Protein AF-A0AAN8XJ05-F1 (afdb_monomer_lite)

Structure (mmCIF, N/CA/C/O backbone):
data_AF-A0AAN8XJ05-F1
#
_entry.id   AF-A0AAN8XJ05-F1
#
loop_
_atom_site.group_PDB
_atom_site.id
_atom_site.type_symbol
_atom_site.label_atom_id
_atom_site.label_alt_id
_atom_site.label_comp_id
_atom_site.label_asym_id
_atom_site.label_entity_id
_atom_site.label_seq_id
_atom_site.pdbx_PDB_ins_code
_atom_site.Cartn_x
_atom_site.Cartn_y
_atom_site.Cartn_z
_atom_site.occupancy
_atom_site.B_iso_or_equiv
_atom_site.auth_seq_id
_atom_site.auth_comp_id
_atom_site.auth_asym_id
_atom_site.auth_atom_id
_atom_site.pdbx_PDB_model_num
ATOM 1 N N . MET A 1 1 ? -1.096 -37.676 32.747 1.00 40.88 1 MET A N 1
ATOM 2 C CA . MET A 1 1 ? -1.191 -37.662 31.273 1.00 40.88 1 MET A CA 1
ATOM 3 C C . MET A 1 1 ? -2.605 -37.249 30.899 1.00 40.88 1 MET A C 1
ATOM 5 O O . MET A 1 1 ? -3.509 -38.067 30.965 1.00 40.88 1 MET A O 1
ATOM 9 N N . ARG A 1 2 ? -2.817 -35.948 30.679 1.00 43.22 2 ARG A N 1
ATOM 10 C CA . ARG A 1 2 ? -4.126 -35.329 30.438 1.00 43.22 2 ARG A CA 1
ATOM 11 C C . ARG A 1 2 ? -4.155 -34.732 29.030 1.00 43.22 2 ARG A C 1
ATOM 13 O O . ARG A 1 2 ? -3.168 -34.135 28.620 1.00 43.22 2 ARG A O 1
ATOM 20 N N . HIS A 1 3 ? -5.320 -34.867 28.401 1.00 42.22 3 HIS A N 1
ATOM 21 C CA . HIS A 1 3 ? -5.827 -34.125 27.245 1.00 42.22 3 HIS A CA 1
ATOM 22 C C . HIS A 1 3 ? -5.049 -34.263 25.932 1.00 42.22 3 HIS A C 1
ATOM 24 O O . HIS A 1 3 ? -4.300 -33.381 25.525 1.00 42.22 3 HIS A O 1
ATOM 30 N N . LEU A 1 4 ? -5.350 -35.348 25.211 1.00 43.50 4 LEU A N 1
ATOM 31 C CA . LEU A 1 4 ? -5.392 -35.286 23.753 1.00 43.50 4 LEU A CA 1
ATOM 32 C C . LEU A 1 4 ? -6.501 -34.299 23.376 1.00 43.50 4 LEU A C 1
ATOM 34 O O . LEU A 1 4 ? -7.665 -34.487 23.725 1.00 43.50 4 LEU A O 1
ATOM 38 N N . THR A 1 5 ? -6.088 -33.213 22.741 1.00 49.06 5 THR A N 1
ATOM 39 C CA . THR A 1 5 ? -6.917 -32.155 22.175 1.00 49.06 5 THR A CA 1
ATOM 40 C C . THR A 1 5 ? -7.925 -32.741 21.194 1.00 49.06 5 THR A C 1
ATOM 42 O O . THR A 1 5 ? -7.557 -33.193 20.109 1.00 49.06 5 THR A O 1
ATOM 45 N N . GLU A 1 6 ? -9.200 -32.725 21.573 1.00 50.75 6 GLU A N 1
ATOM 46 C CA . GLU A 1 6 ? -10.302 -32.907 20.638 1.00 50.75 6 GLU A CA 1
ATOM 47 C C . GLU A 1 6 ? -10.271 -31.753 19.633 1.00 50.75 6 GLU A C 1
ATOM 49 O O . GLU A 1 6 ? -10.493 -30.593 19.980 1.00 50.75 6 GLU A O 1
ATOM 54 N N . PHE A 1 7 ? -9.947 -32.064 18.379 1.00 54.38 7 PHE A N 1
ATOM 55 C CA . PHE A 1 7 ? -10.074 -31.107 17.289 1.00 54.38 7 PHE A CA 1
ATOM 56 C C . PHE A 1 7 ? -11.566 -30.819 17.061 1.00 54.38 7 PHE A C 1
ATOM 58 O O . PHE A 1 7 ? -12.322 -31.758 16.781 1.00 54.38 7 PHE A O 1
ATOM 65 N N . PRO A 1 8 ? -12.018 -29.556 17.158 1.00 60.56 8 PRO A N 1
ATOM 66 C CA . PRO A 1 8 ? -13.412 -29.215 16.907 1.00 60.56 8 PRO A CA 1
ATOM 67 C C . PRO A 1 8 ? -13.744 -29.513 15.442 1.00 60.56 8 PRO A C 1
ATOM 69 O O . PRO A 1 8 ? -13.127 -28.958 14.545 1.00 60.56 8 PRO A O 1
ATOM 72 N N . LYS A 1 9 ? -14.718 -30.394 15.184 1.00 59.88 9 LYS A N 1
ATOM 73 C CA . LYS A 1 9 ? -15.114 -30.864 13.835 1.00 59.88 9 LYS A CA 1
ATOM 74 C C . LYS A 1 9 ? -15.919 -29.839 13.020 1.00 59.88 9 LYS A C 1
ATOM 76 O O . LYS A 1 9 ? -16.532 -30.196 12.014 1.00 59.88 9 LYS A O 1
ATOM 81 N N . ASP A 1 10 ? -15.960 -28.588 13.460 1.00 74.31 10 ASP A N 1
ATOM 82 C CA . ASP A 1 10 ? -16.888 -27.602 12.928 1.00 74.31 10 ASP A CA 1
ATOM 83 C C . ASP A 1 10 ? -16.289 -26.878 11.713 1.00 74.31 10 ASP A C 1
ATOM 85 O O . ASP A 1 10 ? -15.301 -26.145 11.816 1.00 74.31 10 ASP A O 1
ATOM 89 N N . LYS A 1 11 ? -16.867 -27.100 10.526 1.00 69.88 11 LYS A N 1
ATOM 90 C CA . LYS A 1 11 ? -16.367 -26.530 9.259 1.00 69.88 11 LYS A CA 1
ATOM 91 C C . LYS A 1 11 ? -16.347 -24.998 9.286 1.00 69.88 11 LYS A C 1
ATOM 93 O O . LYS A 1 11 ? -15.469 -24.392 8.668 1.00 69.88 11 LYS A O 1
ATOM 98 N N . ALA A 1 12 ? -17.281 -24.379 10.009 1.00 75.12 12 ALA A N 1
ATOM 99 C CA . ALA A 1 12 ? -17.330 -22.930 10.178 1.00 75.12 12 ALA A CA 1
ATOM 100 C C . ALA A 1 12 ? -16.115 -22.417 10.966 1.00 75.12 12 ALA A C 1
ATOM 102 O O . ALA A 1 12 ? -15.460 -21.470 10.536 1.00 75.12 12 ALA A O 1
ATOM 103 N N . PHE A 1 13 ? -15.746 -23.106 12.049 1.00 77.81 13 PHE A N 1
ATOM 104 C CA . PHE A 1 13 ? -14.585 -22.758 12.868 1.00 77.81 13 PHE A CA 1
ATOM 105 C C . PHE A 1 13 ? -13.277 -22.825 12.071 1.00 77.81 13 PHE A C 1
ATOM 107 O O . PHE A 1 13 ? -12.489 -21.878 12.088 1.00 77.81 13 PHE A O 1
ATOM 114 N N . PHE A 1 14 ? -13.068 -23.905 11.311 1.00 77.69 14 PHE A N 1
ATOM 115 C CA . PHE A 1 14 ? -11.888 -24.032 10.451 1.00 77.69 14 PHE A CA 1
ATOM 116 C C . PHE A 1 14 ? -11.829 -22.953 9.369 1.00 77.69 14 PHE A C 1
ATOM 118 O O . PHE A 1 14 ? -10.749 -22.440 9.083 1.00 77.69 14 PHE A O 1
ATOM 125 N N . SER A 1 15 ? -12.976 -22.576 8.801 1.00 82.31 15 SER A N 1
ATOM 126 C CA . SER A 1 15 ? -13.046 -21.525 7.782 1.00 82.31 15 SER A CA 1
ATOM 127 C C . SER A 1 15 ? -12.642 -20.165 8.357 1.00 82.31 15 SER A C 1
ATOM 129 O O . SER A 1 15 ? -11.836 -19.456 7.759 1.00 82.31 15 SER A O 1
ATOM 131 N N . THR A 1 16 ? -13.128 -19.818 9.552 1.00 86.31 16 THR A N 1
ATOM 132 C CA . THR A 1 16 ? -12.754 -18.570 10.233 1.00 86.31 16 THR A CA 1
ATOM 133 C C . THR A 1 16 ? -11.280 -18.552 10.634 1.00 86.31 16 THR A C 1
ATOM 135 O O . THR A 1 16 ? -10.607 -17.539 10.439 1.00 86.31 16 THR A O 1
ATOM 138 N N . LEU A 1 17 ? -10.755 -19.665 11.157 1.00 90.19 17 LEU A N 1
ATOM 139 C CA . LEU A 1 17 ? -9.345 -19.768 11.529 1.00 90.19 17 LEU A CA 1
ATOM 140 C C . LEU A 1 17 ? -8.430 -19.621 10.309 1.00 90.19 17 LEU A C 1
ATOM 142 O O . LEU A 1 17 ? -7.439 -18.897 10.369 1.00 90.19 17 LEU A O 1
ATOM 146 N N . LEU A 1 18 ? -8.779 -20.272 9.198 1.00 90.12 18 LEU A N 1
ATOM 147 C CA . LEU A 1 18 ? -8.020 -20.183 7.956 1.00 90.12 18 LEU A CA 1
ATOM 148 C C . LEU A 1 18 ? -7.989 -18.749 7.419 1.00 90.12 18 LEU A C 1
ATOM 150 O O . LEU A 1 18 ? -6.918 -18.257 7.080 1.00 90.12 18 LEU A O 1
ATOM 154 N N . LEU A 1 19 ? -9.135 -18.063 7.388 1.00 88.81 19 LEU A N 1
ATOM 155 C CA . LEU A 1 19 ? -9.210 -16.667 6.944 1.00 88.81 19 LEU A CA 1
ATOM 156 C C . LEU A 1 19 ? -8.337 -15.752 7.801 1.00 88.81 19 LEU A C 1
ATOM 158 O O . LEU A 1 19 ? -7.604 -14.921 7.268 1.00 88.81 19 LEU A O 1
ATOM 162 N N . ARG A 1 20 ? -8.373 -15.944 9.121 1.00 90.44 20 ARG A N 1
ATOM 163 C CA . ARG A 1 20 ? -7.540 -15.184 10.048 1.00 90.44 20 ARG A CA 1
ATOM 164 C C . ARG A 1 20 ? -6.051 -15.426 9.805 1.00 90.44 20 ARG A C 1
ATOM 166 O O . ARG A 1 20 ? -5.297 -14.465 9.727 1.00 90.44 20 ARG A O 1
ATOM 173 N N . LEU A 1 21 ? -5.637 -16.683 9.643 1.00 93.00 21 LEU A N 1
ATOM 174 C CA . LEU A 1 21 ? -4.241 -17.026 9.360 1.00 93.00 21 LEU A CA 1
ATOM 175 C C . LEU A 1 21 ? -3.769 -16.433 8.032 1.00 93.00 21 LEU A C 1
ATOM 177 O O . LEU A 1 21 ? -2.678 -15.879 7.961 1.00 93.00 21 LEU A O 1
ATOM 181 N N . VAL A 1 22 ? -4.595 -16.508 6.986 1.00 90.94 22 VAL A N 1
ATOM 182 C CA . VAL A 1 22 ? -4.288 -15.891 5.690 1.00 90.94 22 VAL A CA 1
ATOM 183 C C . VAL A 1 22 ? -4.114 -14.383 5.851 1.00 90.94 22 VAL A C 1
ATOM 185 O O . VAL A 1 22 ? -3.127 -13.832 5.374 1.00 90.94 22 VAL A O 1
ATOM 188 N N . GLN A 1 23 ? -5.019 -13.717 6.567 1.00 92.12 23 GLN A N 1
ATOM 189 C CA . GLN A 1 23 ? -4.918 -12.284 6.827 1.00 92.12 23 GLN A CA 1
ATOM 190 C C . GLN A 1 23 ? -3.640 -11.926 7.602 1.00 92.12 23 GLN A C 1
ATOM 192 O O . GLN A 1 23 ? -2.925 -11.006 7.205 1.00 92.12 23 GLN A O 1
ATOM 197 N N . GLU A 1 24 ? -3.323 -12.670 8.664 1.00 93.19 24 GLU A N 1
ATOM 198 C CA . GLU A 1 24 ? -2.099 -12.482 9.448 1.00 93.19 24 GLU A CA 1
ATOM 199 C C . GLU A 1 24 ? -0.850 -12.643 8.569 1.00 93.19 24 GLU A C 1
ATOM 201 O O . GLU A 1 24 ? 0.015 -11.770 8.579 1.00 93.19 24 GLU A O 1
ATOM 206 N N . VAL A 1 25 ? -0.792 -13.675 7.720 1.00 95.25 25 VAL A N 1
ATOM 207 C CA . VAL A 1 25 ? 0.320 -13.881 6.776 1.00 95.25 25 VAL A CA 1
ATOM 208 C C . VAL A 1 25 ? 0.453 -12.715 5.795 1.00 95.25 25 VAL A C 1
ATOM 210 O O . VAL A 1 25 ? 1.569 -12.254 5.549 1.00 95.25 25 VAL A O 1
ATOM 213 N N . ILE A 1 26 ? -0.653 -12.196 5.251 1.00 94.88 26 ILE A N 1
ATOM 214 C CA . ILE A 1 26 ? -0.600 -11.055 4.326 1.00 94.88 26 ILE A CA 1
ATOM 215 C C . ILE A 1 26 ? -0.089 -9.807 5.066 1.00 94.88 26 ILE A C 1
ATOM 217 O O . ILE A 1 26 ? 0.808 -9.136 4.554 1.00 94.88 26 ILE A O 1
ATOM 221 N N . HIS A 1 27 ? -0.582 -9.516 6.274 1.00 95.69 27 HIS A N 1
ATOM 222 C CA . HIS A 1 27 ? -0.115 -8.386 7.090 1.00 95.69 27 HIS A CA 1
ATOM 223 C C . HIS A 1 27 ? 1.375 -8.497 7.444 1.00 95.69 27 HIS A C 1
ATOM 225 O O . HIS A 1 27 ? 2.122 -7.524 7.307 1.00 95.69 27 HIS A O 1
ATOM 231 N N . THR A 1 28 ? 1.832 -9.691 7.829 1.00 96.50 28 THR A N 1
ATOM 232 C CA . THR A 1 28 ? 3.250 -9.959 8.083 1.00 96.50 28 THR A CA 1
ATOM 233 C C . THR A 1 28 ? 4.073 -9.764 6.816 1.00 96.50 28 THR A C 1
ATOM 235 O O . THR A 1 28 ? 5.100 -9.095 6.862 1.00 96.50 28 THR A O 1
ATOM 238 N N . SER A 1 29 ? 3.609 -10.257 5.664 1.00 96.62 29 SER A N 1
ATOM 239 C CA . SER A 1 29 ? 4.315 -10.065 4.392 1.00 96.62 29 SER A CA 1
ATOM 240 C C . SER A 1 29 ? 4.437 -8.586 4.009 1.00 96.62 29 SER A C 1
ATOM 242 O O . SER A 1 29 ? 5.493 -8.170 3.540 1.00 96.62 29 SER A O 1
ATOM 244 N N . ALA A 1 30 ? 3.403 -7.775 4.267 1.00 97.00 30 ALA A N 1
ATOM 245 C CA . ALA A 1 30 ? 3.438 -6.333 4.034 1.00 97.00 30 ALA A CA 1
ATOM 246 C C . ALA A 1 30 ? 4.463 -5.643 4.943 1.00 97.00 30 ALA A C 1
ATOM 248 O O . ALA A 1 30 ? 5.245 -4.827 4.463 1.00 97.00 30 ALA A O 1
ATOM 249 N N . SER A 1 31 ? 4.519 -6.023 6.223 1.00 96.81 31 SER A N 1
ATOM 250 C CA . SER A 1 31 ? 5.549 -5.540 7.153 1.00 96.81 31 SER A CA 1
ATOM 251 C C . SER A 1 31 ? 6.958 -5.923 6.688 1.00 96.81 31 SER A C 1
ATOM 253 O O . SER A 1 31 ? 7.840 -5.074 6.639 1.00 96.81 31 SER A O 1
ATOM 255 N N . CYS A 1 32 ? 7.172 -7.178 6.282 1.00 97.19 32 CYS A N 1
ATOM 256 C CA . CYS A 1 32 ? 8.473 -7.638 5.794 1.00 97.19 32 CYS A CA 1
ATOM 257 C C . CYS A 1 32 ? 8.916 -6.897 4.528 1.00 97.19 32 CYS A C 1
ATOM 259 O O . CYS A 1 32 ? 10.072 -6.496 4.429 1.00 97.19 32 CYS A O 1
ATOM 261 N N . LEU A 1 33 ? 8.009 -6.701 3.566 1.00 96.50 33 LEU A N 1
ATOM 262 C CA . LEU A 1 33 ? 8.308 -5.954 2.344 1.00 96.50 33 LEU A CA 1
ATOM 263 C C . LEU A 1 33 ? 8.581 -4.478 2.632 1.00 96.50 33 LEU A C 1
ATOM 265 O O . LEU A 1 33 ? 9.463 -3.901 2.007 1.00 96.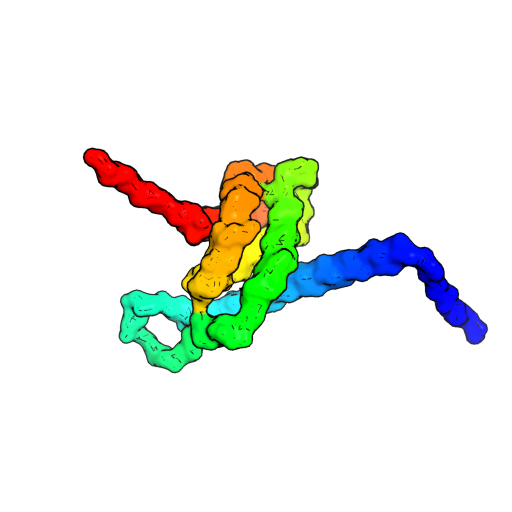50 33 LEU A O 1
ATOM 269 N N . TYR A 1 34 ? 7.861 -3.880 3.582 1.00 96.88 34 TYR A N 1
ATOM 270 C CA . TYR A 1 34 ? 8.090 -2.502 4.002 1.00 96.88 34 TYR A CA 1
ATOM 271 C C . TYR A 1 34 ? 9.516 -2.308 4.535 1.00 96.88 34 TYR A C 1
ATOM 273 O O . TYR A 1 34 ? 10.237 -1.439 4.047 1.00 96.88 34 TYR A O 1
ATOM 281 N N . GLU A 1 35 ? 9.950 -3.163 5.463 1.00 96.44 35 GLU A N 1
ATOM 282 C CA . GLU A 1 35 ? 11.308 -3.122 6.024 1.00 96.44 35 GLU A CA 1
ATOM 283 C C . GLU A 1 35 ? 12.381 -3.458 4.977 1.00 96.44 35 GLU A C 1
ATOM 285 O O . GLU A 1 35 ? 13.437 -2.824 4.922 1.00 96.44 35 GLU A O 1
ATOM 290 N N . LEU A 1 36 ? 12.104 -4.422 4.091 1.00 93.56 36 LEU A N 1
ATOM 291 C CA . LEU A 1 36 ? 13.002 -4.764 2.989 1.00 93.56 36 LEU A CA 1
ATOM 292 C C . LEU A 1 36 ? 13.199 -3.568 2.051 1.00 93.56 36 LEU A C 1
ATOM 294 O O . LEU A 1 36 ? 14.327 -3.254 1.681 1.00 93.56 36 LEU A O 1
ATOM 298 N N . PHE A 1 37 ? 12.121 -2.882 1.678 1.00 92.38 37 PHE A N 1
ATOM 299 C CA . PHE A 1 37 ? 12.196 -1.689 0.841 1.00 92.38 37 PHE A CA 1
ATOM 300 C C . PHE A 1 37 ? 12.902 -0.537 1.552 1.00 92.38 37 PHE A C 1
ATOM 302 O O . PHE A 1 37 ? 13.746 0.103 0.932 1.00 92.38 37 PHE A O 1
ATOM 309 N N . ALA A 1 38 ? 12.650 -0.312 2.842 1.00 90.12 38 ALA A N 1
ATOM 310 C CA . ALA A 1 38 ? 13.409 0.669 3.615 1.00 90.12 38 ALA A CA 1
ATOM 311 C C . ALA A 1 38 ? 14.920 0.365 3.577 1.00 90.12 38 ALA A C 1
ATOM 313 O O . ALA A 1 38 ? 15.718 1.239 3.243 1.00 90.12 38 ALA A O 1
ATOM 314 N N . SER A 1 39 ? 15.300 -0.899 3.774 1.00 90.25 39 SER A N 1
ATOM 315 C CA . SER A 1 39 ? 16.699 -1.345 3.720 1.00 90.25 39 SER A CA 1
ATOM 316 C C . SER A 1 39 ? 17.325 -1.146 2.331 1.00 90.25 39 SER A C 1
ATOM 318 O O . SER A 1 39 ? 18.437 -0.643 2.205 1.00 90.25 39 SER A O 1
ATOM 320 N N . ILE A 1 40 ? 16.603 -1.500 1.262 1.00 86.25 40 ILE A N 1
ATOM 321 C CA . ILE A 1 40 ? 17.045 -1.315 -0.133 1.00 86.25 40 ILE A CA 1
ATOM 322 C C . ILE A 1 40 ? 17.218 0.177 -0.461 1.00 86.25 40 ILE A C 1
ATOM 324 O O . ILE A 1 40 ? 18.151 0.550 -1.176 1.00 86.25 40 ILE A O 1
ATOM 328 N N . TYR A 1 41 ? 16.341 1.037 0.063 1.00 83.94 41 TYR A N 1
ATOM 329 C CA . TYR A 1 41 ? 16.455 2.485 -0.089 1.00 83.94 41 TYR A CA 1
ATOM 330 C C . TYR A 1 41 ? 17.715 3.024 0.600 1.00 83.94 41 TYR A C 1
ATOM 332 O O . TYR A 1 41 ? 18.466 3.777 -0.019 1.00 83.94 41 TYR A O 1
ATOM 340 N N . GLU A 1 42 ? 17.989 2.598 1.836 1.00 84.06 42 GLU A N 1
ATOM 341 C CA . GLU A 1 42 ? 19.197 2.984 2.582 1.00 84.06 42 GLU A CA 1
ATOM 342 C C . GLU A 1 42 ? 20.492 2.522 1.898 1.00 84.06 42 GLU A C 1
ATOM 344 O O . GLU A 1 42 ? 21.493 3.234 1.924 1.00 84.06 42 GLU A O 1
ATOM 349 N N . MET A 1 43 ? 20.462 1.374 1.215 1.00 81.31 43 MET A N 1
ATOM 350 C CA . MET A 1 43 ? 21.579 0.878 0.400 1.00 81.31 43 MET A CA 1
ATOM 351 C C . MET A 1 43 ? 21.750 1.623 -0.938 1.00 81.31 43 MET A C 1
ATOM 353 O O . MET A 1 43 ? 22.693 1.340 -1.677 1.00 81.31 43 MET A O 1
ATOM 357 N N . GLY A 1 44 ? 20.850 2.551 -1.284 1.00 74.69 44 GLY A N 1
ATOM 358 C CA . GLY A 1 44 ? 20.900 3.330 -2.527 1.00 74.69 44 GLY A CA 1
ATOM 359 C C . GLY A 1 44 ? 20.393 2.594 -3.775 1.00 74.69 44 GLY A C 1
ATOM 360 O O . GLY A 1 44 ? 20.532 3.092 -4.889 1.00 74.69 44 GLY A O 1
ATOM 361 N N . TRP A 1 45 ? 19.769 1.423 -3.624 1.00 70.12 45 TRP A N 1
ATOM 362 C CA . TRP A 1 45 ? 19.332 0.571 -4.744 1.00 70.12 45 TRP A CA 1
ATOM 363 C C . TRP A 1 45 ? 18.027 1.039 -5.420 1.00 70.12 45 TRP A C 1
ATOM 365 O O . TRP A 1 45 ? 17.611 0.483 -6.440 1.00 70.12 45 TRP A O 1
ATOM 375 N N . MET A 1 46 ? 17.380 2.079 -4.881 1.00 64.06 46 MET A N 1
ATOM 376 C CA . MET A 1 46 ? 16.196 2.731 -5.467 1.00 64.06 46 MET A CA 1
ATOM 377 C C . MET A 1 46 ? 16.538 3.953 -6.336 1.00 64.06 46 MET A C 1
ATOM 379 O O . MET A 1 46 ? 15.691 4.826 -6.534 1.00 64.06 46 MET A O 1
ATOM 383 N N . ALA A 1 47 ? 17.773 4.048 -6.842 1.00 58.22 47 ALA A N 1
ATOM 384 C CA . ALA A 1 47 ? 18.211 5.173 -7.661 1.00 58.22 47 ALA A CA 1
ATOM 385 C C . ALA A 1 47 ? 17.234 5.463 -8.819 1.00 58.22 47 ALA A C 1
ATOM 387 O O . ALA A 1 47 ? 16.788 4.571 -9.546 1.00 58.22 47 ALA A O 1
ATOM 388 N N . ASN A 1 48 ? 16.904 6.747 -8.971 1.00 51.12 48 ASN A N 1
ATOM 389 C CA . ASN A 1 48 ? 16.012 7.238 -10.010 1.00 51.12 48 ASN A CA 1
ATOM 390 C C . ASN A 1 48 ? 16.659 6.984 -11.387 1.00 51.12 48 ASN A C 1
ATOM 392 O O . ASN A 1 48 ? 17.782 7.451 -11.596 1.00 51.12 48 ASN A O 1
ATOM 396 N N . PRO A 1 49 ? 15.987 6.317 -12.348 1.00 50.22 49 PRO A N 1
ATOM 397 C CA . PRO A 1 49 ? 16.543 6.062 -13.682 1.00 50.22 49 PRO A CA 1
ATOM 398 C C . PRO A 1 49 ? 16.928 7.336 -14.459 1.00 50.22 49 PRO A C 1
ATOM 400 O O . PRO A 1 49 ? 17.564 7.244 -15.506 1.00 50.22 49 PRO A O 1
ATOM 403 N N . HIS A 1 50 ? 16.560 8.524 -13.965 1.00 46.19 50 HIS A N 1
ATOM 404 C CA . HIS A 1 50 ? 16.920 9.812 -14.557 1.00 46.19 50 HIS A CA 1
ATOM 405 C C . HIS A 1 50 ? 18.261 10.409 -14.087 1.00 46.19 50 HIS A C 1
ATOM 407 O O . HIS A 1 50 ? 18.755 11.333 -14.729 1.00 46.19 50 HIS A O 1
ATOM 413 N N . ASN A 1 51 ? 18.886 9.883 -13.028 1.00 47.78 51 ASN A N 1
ATOM 414 C CA . ASN A 1 51 ? 20.200 10.342 -12.562 1.00 47.78 51 ASN A CA 1
ATOM 415 C C . ASN A 1 51 ? 21.277 9.319 -12.961 1.00 47.78 51 ASN A C 1
ATOM 417 O O . ASN A 1 51 ? 21.510 8.341 -12.260 1.00 47.78 51 ASN A O 1
ATOM 421 N N . GLN A 1 52 ? 21.929 9.547 -14.105 1.00 45.16 52 GLN A N 1
ATOM 422 C CA . GLN A 1 52 ? 22.916 8.655 -14.746 1.00 45.16 52 GLN A CA 1
ATOM 423 C C . GLN A 1 52 ? 24.282 8.540 -14.032 1.00 45.16 52 GLN A C 1
ATOM 42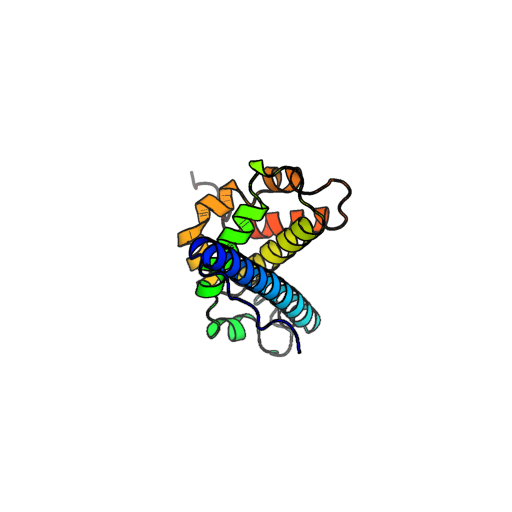5 O O . GLN A 1 52 ? 25.280 8.185 -14.654 1.00 45.16 52 GLN A O 1
ATOM 430 N N . SER A 1 53 ? 24.375 8.838 -12.741 1.00 44.62 53 SER A N 1
ATOM 431 C CA . SER A 1 53 ? 25.664 8.940 -12.050 1.00 44.62 53 SER A CA 1
ATOM 432 C C . SER A 1 53 ? 25.640 8.288 -10.674 1.00 44.62 53 SER A C 1
ATOM 434 O O . SER A 1 53 ? 25.813 8.953 -9.659 1.00 44.62 53 SER A O 1
ATOM 436 N N . GLN A 1 54 ? 25.458 6.968 -10.638 1.00 43.94 54 GLN A N 1
ATOM 437 C CA . GLN A 1 54 ? 25.981 6.123 -9.564 1.00 43.94 54 GLN A CA 1
ATOM 438 C C . GLN A 1 54 ? 26.123 4.682 -10.063 1.00 43.94 54 GLN A C 1
ATOM 440 O O . GLN A 1 54 ? 25.297 4.196 -10.834 1.00 43.94 54 GLN A O 1
ATOM 445 N N . GLU A 1 55 ? 27.232 4.053 -9.679 1.00 44.22 55 GLU A N 1
ATOM 446 C CA . GLU A 1 55 ? 27.640 2.703 -10.065 1.00 44.22 55 GLU A CA 1
ATOM 447 C C . GLU A 1 55 ? 26.497 1.693 -9.900 1.00 44.22 55 GLU A C 1
ATOM 449 O O . GLU A 1 55 ? 25.737 1.738 -8.934 1.00 44.22 55 GLU A O 1
ATOM 454 N N . ALA A 1 56 ? 26.373 0.805 -10.888 1.00 47.88 56 ALA A N 1
ATOM 455 C CA . ALA A 1 56 ? 25.262 -0.114 -11.089 1.00 47.88 56 ALA A CA 1
ATOM 456 C C . ALA A 1 56 ? 25.135 -1.164 -9.968 1.00 47.88 56 ALA A C 1
ATOM 458 O O . ALA A 1 56 ? 25.482 -2.331 -10.138 1.00 47.88 56 ALA A O 1
ATOM 459 N N . GLY A 1 57 ? 24.601 -0.756 -8.818 1.00 52.38 57 GLY A N 1
ATOM 460 C CA . GLY A 1 57 ? 23.941 -1.671 -7.895 1.00 52.38 57 GLY A CA 1
ATOM 461 C C . GLY A 1 57 ? 22.689 -2.270 -8.553 1.00 52.38 57 GLY A C 1
ATOM 462 O O . GLY A 1 57 ? 22.121 -1.664 -9.471 1.00 52.38 57 GLY A O 1
ATOM 463 N N . PRO A 1 58 ? 22.238 -3.464 -8.134 1.00 58.25 58 PRO A N 1
ATOM 464 C CA . PRO A 1 58 ? 21.019 -4.054 -8.671 1.00 58.25 58 PRO A CA 1
ATOM 465 C C . PRO A 1 58 ? 19.831 -3.113 -8.422 1.00 58.25 58 PRO A C 1
ATOM 467 O O . PRO A 1 58 ? 19.459 -2.833 -7.286 1.00 58.25 58 PRO A O 1
ATOM 470 N N . ASN A 1 59 ? 19.235 -2.614 -9.505 1.00 75.56 59 ASN A N 1
ATOM 471 C CA . ASN A 1 59 ? 18.040 -1.779 -9.445 1.00 75.56 59 ASN A CA 1
ATOM 472 C C . ASN A 1 59 ? 16.856 -2.647 -8.993 1.00 75.56 59 ASN A C 1
ATOM 474 O O . ASN A 1 59 ? 16.648 -3.728 -9.549 1.00 75.56 59 ASN A O 1
ATOM 478 N N . LEU A 1 60 ? 16.055 -2.170 -8.033 1.00 82.75 60 LEU A N 1
ATOM 479 C CA . LEU A 1 60 ? 14.848 -2.857 -7.545 1.00 82.75 60 LEU A CA 1
ATOM 480 C C . LEU A 1 60 ? 13.957 -3.385 -8.687 1.00 82.75 60 LEU A C 1
ATOM 482 O O . LEU A 1 60 ? 13.398 -4.474 -8.588 1.00 82.75 60 LEU A O 1
ATOM 486 N N . THR A 1 61 ? 13.896 -2.663 -9.807 1.00 85.00 61 THR A N 1
ATOM 487 C CA . THR A 1 61 ? 13.181 -3.069 -11.026 1.00 85.00 61 THR A CA 1
ATOM 488 C C . THR A 1 61 ? 13.607 -4.455 -11.523 1.00 85.00 61 THR A C 1
ATOM 490 O O . THR A 1 61 ? 12.757 -5.264 -11.880 1.00 85.00 61 THR A O 1
ATOM 493 N N . VAL A 1 62 ? 14.910 -4.759 -11.515 1.00 84.88 62 VAL A N 1
ATOM 494 C CA . VAL A 1 62 ? 15.459 -6.054 -11.954 1.00 84.88 62 VAL A CA 1
ATOM 495 C C . VAL A 1 62 ? 15.024 -7.172 -11.007 1.00 84.88 62 VAL A C 1
ATOM 497 O O . VAL A 1 62 ? 14.617 -8.238 -11.458 1.00 84.88 62 VAL A O 1
ATOM 500 N N . LEU A 1 63 ? 15.032 -6.918 -9.695 1.00 84.75 63 LEU A N 1
ATOM 501 C CA . LEU A 1 63 ? 14.558 -7.891 -8.705 1.00 84.75 63 LEU A CA 1
ATOM 502 C C . LEU A 1 63 ? 13.062 -8.188 -8.885 1.00 84.75 63 LEU A C 1
ATOM 504 O O . LEU A 1 63 ? 12.638 -9.342 -8.826 1.00 84.75 63 LEU A O 1
ATOM 508 N N . LEU A 1 64 ? 12.260 -7.155 -9.159 1.00 90.00 64 LEU A N 1
ATOM 509 C CA . LEU A 1 64 ? 10.813 -7.291 -9.325 1.00 90.00 64 LEU A CA 1
ATOM 510 C C . LEU A 1 64 ? 10.401 -7.996 -10.627 1.00 90.00 64 LEU A C 1
ATOM 512 O O . LEU A 1 64 ? 9.286 -8.509 -10.690 1.00 90.00 64 LEU A O 1
ATOM 516 N N . GLN A 1 65 ? 11.266 -8.085 -11.645 1.00 87.50 65 GLN A N 1
ATOM 517 C CA . GLN A 1 65 ? 10.945 -8.773 -12.909 1.00 87.50 65 GLN A CA 1
ATOM 518 C C . GLN A 1 65 ? 10.617 -10.259 -12.721 1.00 87.50 65 GLN A C 1
ATOM 520 O O . GLN A 1 65 ? 9.770 -10.800 -13.437 1.00 87.50 65 GLN A O 1
ATOM 525 N N . HIS A 1 66 ? 11.261 -10.908 -11.751 1.00 85.88 66 HIS A N 1
ATOM 526 C CA . HIS A 1 66 ? 11.093 -12.336 -11.476 1.00 85.88 66 HIS A CA 1
ATOM 527 C C . HIS A 1 66 ? 10.152 -12.620 -10.299 1.00 85.88 66 HIS A C 1
ATOM 529 O O . HIS A 1 66 ? 9.818 -13.777 -10.047 1.00 85.88 66 HIS A O 1
ATOM 535 N N . ALA A 1 67 ? 9.707 -11.585 -9.584 1.00 90.94 67 ALA A N 1
ATOM 536 C CA . ALA A 1 67 ? 8.803 -11.733 -8.454 1.00 90.94 67 ALA A CA 1
ATOM 537 C C . ALA A 1 67 ? 7.336 -11.868 -8.922 1.00 90.94 67 ALA A C 1
ATOM 539 O O . ALA A 1 67 ? 6.923 -11.196 -9.873 1.00 90.94 67 ALA A O 1
ATOM 540 N N . PRO A 1 68 ? 6.508 -12.690 -8.248 1.00 93.12 68 PRO A N 1
ATOM 541 C CA . PRO A 1 68 ? 5.077 -12.817 -8.536 1.00 93.12 68 PRO A CA 1
ATOM 542 C C . PRO A 1 68 ? 4.277 -11.650 -7.924 1.00 93.12 68 PRO A C 1
ATOM 544 O O . PRO A 1 68 ? 3.419 -11.842 -7.061 1.00 93.12 68 PRO A O 1
ATOM 547 N N . VAL A 1 69 ? 4.587 -10.419 -8.338 1.00 94.69 69 VAL A N 1
ATOM 548 C CA . VAL A 1 69 ? 4.060 -9.187 -7.725 1.00 94.69 69 VAL A CA 1
ATOM 549 C C . VAL A 1 69 ? 2.537 -9.093 -7.839 1.00 94.69 69 VAL A C 1
ATOM 551 O O . VAL A 1 69 ? 1.870 -8.715 -6.880 1.00 94.69 69 VAL A O 1
ATOM 554 N N . GLU A 1 70 ? 1.968 -9.478 -8.979 1.00 95.94 70 GLU A N 1
ATOM 555 C CA . GLU A 1 70 ? 0.524 -9.433 -9.234 1.00 95.94 70 GLU A CA 1
ATOM 556 C C . GLU A 1 70 ? -0.249 -10.351 -8.282 1.00 95.94 70 GLU A C 1
ATOM 558 O O . GLU A 1 70 ? -1.293 -9.964 -7.760 1.00 95.94 70 GLU A O 1
ATOM 563 N N . GLY A 1 71 ? 0.304 -11.535 -7.994 1.00 95.19 71 GLY A N 1
ATOM 564 C CA . GLY A 1 71 ? -0.276 -12.471 -7.033 1.00 95.19 71 GLY A CA 1
ATOM 565 C C . GLY A 1 71 ? -0.248 -11.930 -5.606 1.00 95.19 71 GLY A C 1
ATOM 566 O O . GLY A 1 71 ? -1.185 -12.137 -4.848 1.00 95.19 71 GLY A O 1
ATOM 567 N N . TRP A 1 72 ? 0.787 -11.179 -5.224 1.00 95.88 72 TRP A N 1
ATOM 568 C CA . TRP A 1 72 ? 0.776 -10.499 -3.928 1.00 95.88 72 TRP A CA 1
ATOM 569 C C . TRP A 1 72 ? -0.260 -9.363 -3.899 1.00 95.88 72 TRP A C 1
ATOM 571 O O . TRP A 1 72 ? -1.029 -9.244 -2.945 1.00 95.88 72 TRP A O 1
ATOM 581 N N . LEU A 1 73 ? -0.348 -8.566 -4.970 1.00 97.06 73 LEU A N 1
ATOM 582 C CA . LEU A 1 73 ? -1.314 -7.469 -5.086 1.00 97.06 73 LEU A CA 1
ATOM 583 C C . LEU A 1 73 ? -2.767 -7.951 -5.041 1.00 97.06 73 LEU A C 1
ATOM 585 O O . LEU A 1 73 ? -3.592 -7.284 -4.416 1.00 97.06 73 LEU A O 1
ATOM 589 N N . SER A 1 74 ? -3.082 -9.108 -5.635 1.00 96.38 74 SER A N 1
ATOM 590 C CA . SER A 1 74 ? -4.442 -9.663 -5.630 1.00 96.38 74 SER A CA 1
ATOM 591 C C . SER A 1 74 ? -4.982 -9.926 -4.225 1.00 96.38 74 SER A C 1
ATOM 593 O O . SER A 1 74 ? -6.189 -9.859 -4.017 1.00 96.38 74 SER A O 1
ATOM 595 N N . TYR A 1 75 ? -4.102 -10.200 -3.257 1.00 94.44 75 TYR A N 1
ATOM 596 C CA . TYR A 1 75 ? -4.486 -10.389 -1.859 1.00 94.44 75 TYR A CA 1
ATOM 597 C C . TYR A 1 75 ? -4.310 -9.121 -1.024 1.00 94.44 75 TYR A C 1
ATOM 599 O O . TYR A 1 75 ? -5.125 -8.853 -0.146 1.00 94.44 75 TYR A O 1
ATOM 607 N N . SER A 1 76 ? -3.280 -8.322 -1.297 1.00 96.38 76 SER A N 1
ATOM 608 C CA . SER A 1 76 ? -2.919 -7.167 -0.471 1.00 96.38 76 SER A CA 1
ATOM 609 C C . SER A 1 76 ? -3.766 -5.925 -0.720 1.00 96.38 76 SER A C 1
ATOM 611 O O . SER A 1 76 ? -4.091 -5.219 0.234 1.00 96.38 76 SER A O 1
ATOM 613 N N . VAL A 1 77 ? -4.161 -5.652 -1.969 1.00 96.44 77 VAL A N 1
ATOM 614 C CA . VAL A 1 77 ? -4.985 -4.472 -2.279 1.00 96.44 77 VAL A CA 1
ATOM 615 C C . VAL A 1 77 ? -6.347 -4.544 -1.576 1.00 96.44 77 VAL A C 1
ATOM 617 O O . VAL A 1 77 ? -6.686 -3.580 -0.891 1.00 96.44 77 VAL A O 1
ATOM 620 N N . PRO A 1 78 ? -7.092 -5.669 -1.601 1.00 95.75 78 PRO A N 1
ATOM 621 C CA . PRO A 1 78 ? -8.323 -5.791 -0.820 1.00 95.75 78 PRO A CA 1
ATOM 622 C C . PRO A 1 78 ? -8.137 -5.545 0.684 1.00 95.75 78 PRO A C 1
ATOM 624 O O . PRO A 1 78 ? -8.982 -4.904 1.306 1.00 95.75 78 PRO A O 1
ATOM 627 N N . GLN A 1 79 ? -7.022 -5.997 1.273 1.00 95.19 79 GLN A N 1
ATOM 628 C CA . GLN A 1 79 ? -6.731 -5.748 2.692 1.00 95.19 79 GLN A CA 1
ATOM 629 C C . GLN A 1 79 ? -6.526 -4.256 2.972 1.00 95.19 79 GLN A C 1
ATOM 631 O O . GLN A 1 79 ? -7.073 -3.737 3.944 1.00 95.19 79 GLN A O 1
ATOM 636 N N . LEU A 1 80 ? -5.805 -3.546 2.097 1.00 95.88 80 LEU A N 1
ATOM 637 C CA . LEU A 1 80 ? -5.679 -2.091 2.188 1.00 95.88 80 LEU A CA 1
ATOM 638 C C . LEU A 1 80 ? -7.049 -1.406 2.089 1.00 95.88 80 LEU A C 1
ATOM 640 O O . LEU A 1 80 ? -7.359 -0.539 2.902 1.00 95.88 80 LEU A O 1
ATOM 644 N N . LEU A 1 81 ? -7.894 -1.813 1.140 1.00 94.88 81 LEU A N 1
ATOM 645 C CA . LEU A 1 81 ? -9.225 -1.224 0.975 1.00 94.88 81 LEU A CA 1
ATOM 646 C C . LEU A 1 81 ? -10.069 -1.382 2.249 1.00 94.88 81 LEU A C 1
ATOM 648 O O . LEU A 1 81 ? -10.675 -0.415 2.702 1.00 94.88 81 LEU A O 1
ATOM 652 N N . VAL A 1 82 ? -10.037 -2.554 2.892 1.00 93.44 82 VAL A N 1
ATOM 653 C CA . VAL A 1 82 ? -10.706 -2.799 4.185 1.00 93.44 82 VAL A CA 1
ATOM 654 C C . VAL A 1 82 ? -10.136 -1.925 5.311 1.00 93.44 82 VAL A C 1
ATOM 656 O O . VAL A 1 82 ? -10.872 -1.475 6.196 1.00 93.44 82 VAL A O 1
ATOM 659 N N . LEU A 1 83 ? -8.832 -1.647 5.305 1.00 92.75 83 LEU A N 1
ATOM 660 C CA . LEU A 1 83 ? -8.216 -0.714 6.253 1.00 92.75 83 LEU A CA 1
ATOM 661 C C . LEU A 1 83 ? -8.639 0.740 6.001 1.00 92.75 83 LEU A C 1
ATOM 663 O O . LEU A 1 83 ? -8.718 1.506 6.957 1.00 92.75 83 LEU A O 1
ATOM 667 N N . CYS A 1 84 ? -8.988 1.104 4.766 1.00 91.81 84 CYS A N 1
ATOM 668 C CA . CYS A 1 84 ? -9.406 2.457 4.391 1.00 91.81 84 CYS A CA 1
ATOM 669 C C . CYS A 1 84 ? -10.930 2.691 4.398 1.00 91.81 84 CYS A C 1
ATOM 671 O O . CYS A 1 84 ? -11.352 3.839 4.298 1.00 91.81 84 CYS A O 1
ATOM 673 N N . GLN A 1 85 ? -11.763 1.654 4.546 1.00 90.31 85 GLN A N 1
ATOM 674 C CA . GLN A 1 85 ? -13.233 1.774 4.531 1.00 90.31 85 GLN A CA 1
ATOM 675 C C . GLN A 1 85 ? -13.771 2.804 5.549 1.00 90.31 85 GLN A C 1
ATOM 677 O O . GLN A 1 85 ? -13.525 2.635 6.746 1.00 90.31 85 GLN A O 1
ATOM 682 N N . PRO A 1 86 ? -14.517 3.844 5.134 1.00 83.94 86 PRO A N 1
ATOM 683 C CA . PRO A 1 86 ? -15.021 4.884 6.037 1.00 83.94 86 PRO A CA 1
ATOM 684 C C . PRO A 1 86 ? -15.860 4.351 7.208 1.00 83.94 86 PRO A C 1
ATOM 686 O O . PRO A 1 86 ? -15.831 4.908 8.304 1.00 83.94 86 PRO A O 1
ATOM 689 N N . GLU A 1 87 ? -16.587 3.255 6.998 1.00 85.06 87 GLU A N 1
ATOM 690 C CA . GLU A 1 87 ? -17.594 2.722 7.920 1.00 85.06 87 GLU A CA 1
ATOM 691 C C . GLU A 1 87 ? -16.996 2.115 9.197 1.00 85.06 87 GLU A C 1
ATOM 693 O O . GLU A 1 87 ? -17.711 1.906 10.176 1.00 85.06 87 GLU A O 1
ATOM 698 N N . ARG A 1 88 ? -15.686 1.835 9.220 1.00 85.69 88 ARG A N 1
ATOM 699 C CA . ARG A 1 88 ? -15.023 1.185 10.365 1.00 85.69 88 ARG A CA 1
ATOM 700 C C . ARG A 1 88 ? -14.583 2.159 11.467 1.00 85.69 88 ARG A C 1
ATOM 702 O O . ARG A 1 88 ? -14.019 1.707 12.459 1.00 85.69 88 ARG A O 1
ATOM 709 N N . GLY A 1 89 ? -14.844 3.460 11.320 1.00 87.12 89 GLY A N 1
ATOM 710 C CA . GLY A 1 89 ? -14.502 4.469 12.329 1.00 87.12 89 GLY A CA 1
ATOM 711 C C . GLY A 1 89 ? -12.994 4.702 12.480 1.00 87.12 89 GLY A C 1
ATOM 712 O O . GLY A 1 89 ? -12.214 4.422 11.573 1.00 87.12 89 GLY A O 1
ATOM 713 N N . GLU A 1 90 ? -12.562 5.249 13.614 1.00 90.81 90 GLU A N 1
ATOM 714 C CA . GLU A 1 90 ? -11.145 5.555 13.850 1.00 90.81 90 GLU A CA 1
ATOM 715 C C . GLU A 1 90 ? -10.292 4.273 13.941 1.00 90.81 90 GLU A C 1
ATOM 717 O O . GLU A 1 90 ? -10.662 3.302 14.600 1.00 90.81 90 GLU A O 1
ATOM 722 N N . SER A 1 91 ? -9.149 4.253 13.254 1.00 91.44 91 SER A N 1
ATOM 723 C CA . SER A 1 91 ? -8.230 3.115 13.205 1.00 91.44 91 SER A CA 1
ATOM 724 C C . SER A 1 91 ? -7.443 2.975 14.503 1.00 91.44 91 SER A C 1
ATOM 726 O O . SER A 1 91 ? -6.930 3.967 15.028 1.00 91.44 91 SER A O 1
ATOM 728 N N . SER A 1 92 ? -7.225 1.738 14.950 1.00 92.25 92 SER A N 1
ATOM 729 C CA . SER A 1 92 ? -6.266 1.479 16.027 1.00 92.25 92 SER A CA 1
ATOM 730 C C . SER A 1 92 ? -4.825 1.818 15.602 1.00 92.25 92 SER A C 1
ATOM 732 O O . SER A 1 92 ? -4.522 1.964 14.416 1.00 92.25 92 SER A O 1
ATOM 734 N N . GLY A 1 93 ? -3.898 1.909 16.562 1.00 91.38 93 GLY A N 1
ATOM 735 C CA . GLY A 1 93 ? -2.487 2.187 16.262 1.00 91.38 93 GLY A CA 1
ATOM 736 C C . GLY A 1 93 ? -1.839 1.155 15.326 1.00 91.38 93 GLY A C 1
ATOM 737 O O . GLY A 1 93 ? -1.049 1.523 14.457 1.00 91.38 93 GLY A O 1
ATOM 738 N N . SER A 1 94 ? -2.208 -0.124 15.448 1.00 92.19 94 SER A N 1
ATOM 739 C CA . SER A 1 94 ? -1.713 -1.180 14.558 1.00 92.19 94 SER A CA 1
ATOM 740 C C . SER A 1 94 ? -2.306 -1.070 13.154 1.00 92.19 94 SER A C 1
ATOM 742 O O . SER A 1 94 ? -1.582 -1.224 12.175 1.00 92.19 94 SER A O 1
ATOM 744 N N . GLU A 1 95 ? -3.590 -0.733 13.031 1.00 93.69 95 GLU A N 1
ATOM 745 C CA . GLU A 1 95 ? -4.234 -0.508 11.731 1.00 93.69 95 GLU A CA 1
ATOM 746 C C . GLU A 1 95 ? -3.683 0.728 11.015 1.00 93.69 95 GLU A C 1
ATOM 748 O O . GLU A 1 95 ? -3.490 0.702 9.799 1.00 93.69 95 GLU A O 1
ATOM 753 N N . ALA A 1 96 ? -3.377 1.794 11.759 1.00 94.00 96 ALA A N 1
ATOM 754 C CA . ALA A 1 96 ? -2.711 2.977 11.227 1.00 94.00 96 ALA A CA 1
ATOM 755 C C . ALA A 1 96 ? -1.330 2.629 10.647 1.00 94.00 96 ALA A C 1
ATOM 757 O O . ALA A 1 96 ? -1.001 3.040 9.532 1.00 94.00 96 ALA A O 1
ATOM 758 N N . CYS A 1 97 ? -0.549 1.824 11.376 1.00 95.25 97 CYS A N 1
ATOM 759 C CA . CYS A 1 97 ? 0.748 1.331 10.916 1.00 95.25 97 CYS A CA 1
ATOM 760 C C . CYS A 1 97 ? 0.608 0.461 9.659 1.00 95.25 97 CYS A C 1
ATOM 762 O O . CYS A 1 97 ? 1.267 0.724 8.655 1.00 95.25 97 CYS A O 1
ATOM 764 N N . LEU A 1 98 ? -0.314 -0.508 9.668 1.00 96.00 98 LEU A N 1
ATOM 765 C CA . LEU A 1 98 ? -0.572 -1.370 8.512 1.00 96.00 98 LEU A CA 1
ATOM 766 C C . LEU A 1 98 ? -0.993 -0.560 7.285 1.00 96.00 98 LEU A C 1
ATOM 768 O O . LEU A 1 98 ? -0.495 -0.809 6.193 1.00 96.00 98 LEU A O 1
ATOM 772 N N . THR A 1 99 ? -1.862 0.438 7.453 1.00 95.81 99 THR A N 1
ATOM 773 C CA . THR A 1 99 ? -2.285 1.321 6.354 1.00 95.81 99 THR A CA 1
ATOM 774 C C . THR A 1 99 ? -1.079 2.013 5.724 1.00 95.81 99 THR A C 1
ATOM 776 O O . THR A 1 99 ? -0.918 1.999 4.505 1.00 95.81 99 THR A O 1
ATOM 779 N N . HIS A 1 100 ? -0.189 2.570 6.550 1.00 96.62 100 HIS A N 1
ATOM 780 C CA . HIS A 1 100 ? 1.051 3.185 6.079 1.00 96.62 100 HIS A CA 1
ATOM 781 C C . HIS A 1 100 ? 1.949 2.192 5.335 1.00 96.62 100 HIS A C 1
ATOM 783 O O . HIS A 1 100 ? 2.430 2.501 4.243 1.00 96.62 100 HIS A O 1
ATOM 789 N N . GLN A 1 101 ? 2.149 1.000 5.898 1.00 97.50 101 GLN A N 1
ATOM 790 C CA . GLN A 1 101 ? 2.985 -0.045 5.307 1.00 97.50 101 GLN A CA 1
ATOM 791 C C . GLN A 1 101 ? 2.433 -0.505 3.955 1.00 97.50 101 GLN A C 1
ATOM 793 O O . GLN A 1 101 ? 3.170 -0.505 2.971 1.00 97.50 101 GLN A O 1
ATOM 798 N N . TYR A 1 102 ? 1.137 -0.820 3.870 1.00 97.69 102 TYR A N 1
ATOM 799 C CA . TYR A 1 102 ? 0.491 -1.218 2.618 1.00 97.69 102 TYR A CA 1
ATOM 800 C C . TYR A 1 102 ? 0.597 -0.132 1.554 1.00 97.69 102 TYR A C 1
ATOM 802 O O . TYR A 1 102 ? 1.042 -0.419 0.444 1.00 97.69 102 TYR A O 1
ATOM 810 N N . CYS A 1 103 ? 0.232 1.110 1.884 1.00 96.19 103 CYS A N 1
ATOM 811 C CA . CYS A 1 103 ? 0.331 2.222 0.943 1.00 96.19 103 CYS A CA 1
ATOM 812 C C . CYS A 1 103 ? 1.770 2.407 0.447 1.00 96.19 103 CYS A C 1
ATOM 814 O O . CYS A 1 103 ? 1.978 2.638 -0.744 1.00 96.19 103 CYS A O 1
ATOM 816 N N . SER A 1 104 ? 2.761 2.270 1.332 1.00 96.50 104 SER A N 1
ATOM 817 C CA . SER A 1 104 ? 4.178 2.433 0.986 1.00 96.50 104 SER A CA 1
ATOM 818 C C . SER A 1 104 ? 4.655 1.312 0.068 1.00 96.50 104 SER A C 1
ATOM 820 O O . SER A 1 104 ? 5.155 1.587 -1.018 1.00 96.50 104 SER A O 1
ATOM 822 N N . VAL A 1 105 ? 4.422 0.054 0.455 1.00 97.31 105 VAL A N 1
ATOM 823 C CA . VAL A 1 105 ? 4.811 -1.129 -0.326 1.00 97.31 105 VAL A CA 1
ATOM 824 C C . VAL A 1 105 ? 4.153 -1.109 -1.699 1.00 97.31 105 VAL A C 1
ATOM 826 O O . VAL A 1 105 ? 4.839 -1.279 -2.704 1.00 97.31 105 VAL A O 1
ATOM 829 N N . ILE A 1 106 ? 2.843 -0.859 -1.765 1.00 96.88 106 ILE A N 1
ATOM 830 C CA . ILE A 1 106 ? 2.121 -0.801 -3.037 1.00 96.88 106 ILE A CA 1
ATOM 831 C C . ILE A 1 106 ? 2.685 0.331 -3.896 1.00 96.88 106 ILE A C 1
ATOM 833 O O . ILE A 1 106 ? 3.042 0.072 -5.038 1.00 96.88 106 ILE A O 1
ATOM 837 N N . SER A 1 107 ? 2.860 1.543 -3.359 1.00 94.81 107 SER A N 1
ATOM 838 C CA . SER A 1 107 ? 3.433 2.666 -4.121 1.00 94.81 107 SER A CA 1
ATOM 839 C C . SER A 1 107 ? 4.794 2.321 -4.723 1.00 94.81 107 SER A C 1
ATOM 841 O O . SER A 1 107 ? 4.997 2.522 -5.919 1.00 94.81 107 SER A O 1
ATOM 843 N N . THR A 1 108 ? 5.698 1.740 -3.930 1.00 93.81 108 THR A N 1
ATOM 844 C CA . THR A 1 108 ? 7.018 1.303 -4.400 1.00 93.81 108 THR A CA 1
ATOM 845 C C . THR A 1 108 ? 6.896 0.252 -5.504 1.00 93.81 108 THR A C 1
ATOM 847 O O . THR A 1 108 ? 7.544 0.369 -6.543 1.00 93.81 108 THR A O 1
ATOM 850 N N . LEU A 1 109 ? 6.029 -0.750 -5.335 1.00 95.06 109 LEU A N 1
ATOM 851 C CA . LEU A 1 109 ? 5.799 -1.764 -6.365 1.00 95.06 109 LEU A CA 1
ATOM 852 C C . LEU A 1 109 ? 5.280 -1.145 -7.668 1.00 95.06 109 LEU A C 1
ATOM 854 O O . LEU A 1 109 ? 5.768 -1.505 -8.735 1.00 95.06 109 LEU A O 1
ATOM 858 N N . LEU A 1 110 ? 4.334 -0.204 -7.604 1.00 93.75 110 LEU A N 1
ATOM 859 C CA . LEU A 1 110 ? 3.787 0.438 -8.804 1.00 93.75 110 LEU A CA 1
ATOM 860 C C . LEU A 1 110 ? 4.811 1.346 -9.503 1.00 93.75 110 LEU A C 1
ATOM 862 O O . LEU A 1 110 ? 4.805 1.435 -10.727 1.00 93.75 110 LEU A O 1
ATOM 866 N N . GLN A 1 111 ? 5.705 1.993 -8.750 1.00 91.00 111 GLN A N 1
ATOM 867 C CA . GLN A 1 111 ? 6.775 2.830 -9.308 1.00 91.00 111 GLN A CA 1
ATOM 868 C C . GLN A 1 111 ? 7.866 2.013 -10.005 1.00 91.00 111 GLN A C 1
ATOM 870 O O . GLN A 1 111 ? 8.400 2.446 -11.024 1.00 91.00 111 GLN A O 1
ATOM 875 N N . HIS A 1 112 ? 8.201 0.840 -9.464 1.00 90.00 112 HIS A N 1
ATOM 876 C CA . HIS A 1 112 ? 9.346 0.043 -9.913 1.00 90.00 112 HIS A CA 1
ATOM 877 C C . HIS A 1 112 ? 8.965 -1.206 -10.720 1.00 90.00 112 HIS A C 1
ATOM 879 O O . HIS A 1 112 ? 9.843 -1.914 -11.208 1.00 90.00 112 HIS A O 1
ATOM 885 N N . SER A 1 113 ? 7.673 -1.494 -10.895 1.00 92.19 113 SER A N 1
ATOM 886 C CA . SER A 1 113 ? 7.194 -2.603 -11.721 1.00 92.19 113 SER A CA 1
ATOM 887 C C . SER A 1 113 ? 6.049 -2.152 -12.636 1.00 92.19 113 SER A C 1
ATOM 889 O O . SER A 1 113 ? 4.905 -2.030 -12.193 1.00 92.19 113 SER A O 1
ATOM 891 N N . PRO A 1 114 ? 6.307 -1.976 -13.949 1.00 91.12 114 PRO A N 1
ATOM 892 C CA . PRO A 1 114 ? 5.259 -1.669 -14.925 1.00 91.12 114 PRO A CA 1
ATOM 893 C C . PRO A 1 114 ? 4.141 -2.719 -14.953 1.00 91.12 114 PRO A C 1
ATOM 895 O O . PRO A 1 114 ? 2.978 -2.390 -15.177 1.00 91.12 114 PRO A O 1
ATOM 898 N N . ARG A 1 115 ? 4.485 -3.983 -14.675 1.00 94.25 115 ARG A N 1
ATOM 899 C CA . ARG A 1 115 ? 3.528 -5.087 -14.536 1.00 94.25 115 ARG A CA 1
ATOM 900 C C . ARG A 1 115 ? 2.585 -4.874 -13.353 1.00 94.25 115 ARG A C 1
ATOM 902 O O . ARG A 1 115 ? 1.376 -5.019 -13.505 1.00 94.25 115 ARG A O 1
ATOM 909 N N . ALA A 1 116 ? 3.130 -4.475 -12.204 1.00 95.25 116 ALA A N 1
ATOM 910 C CA . ALA A 1 116 ? 2.349 -4.150 -11.015 1.00 95.25 116 ALA A CA 1
ATOM 911 C C . ALA A 1 116 ? 1.409 -2.966 -11.266 1.00 95.25 116 ALA A C 1
ATOM 913 O O . ALA A 1 116 ? 0.223 -3.044 -10.945 1.00 95.25 116 ALA A O 1
ATOM 914 N N . LEU A 1 117 ? 1.920 -1.899 -11.895 1.00 94.50 117 LEU A N 1
ATOM 915 C CA . LEU A 1 117 ? 1.121 -0.736 -12.281 1.00 94.50 117 LEU A CA 1
ATOM 916 C C . LEU A 1 117 ? -0.037 -1.127 -13.200 1.00 94.50 117 LEU A C 1
ATOM 918 O O . LEU A 1 117 ? -1.187 -0.788 -12.916 1.00 94.50 117 LEU A O 1
ATOM 922 N N . HIS A 1 118 ? 0.251 -1.870 -14.269 1.00 94.69 118 HIS A N 1
ATOM 923 C CA . HIS A 1 118 ? -0.768 -2.340 -15.202 1.00 94.69 118 HIS A CA 1
ATOM 924 C C . HIS A 1 118 ? -1.823 -3.212 -14.510 1.00 94.69 118 HIS A C 1
ATOM 926 O O . HIS A 1 118 ? -3.021 -3.000 -14.692 1.00 94.69 118 HIS A O 1
ATOM 932 N N . TYR A 1 119 ? -1.396 -4.152 -13.665 1.00 96.19 119 TYR A N 1
ATOM 933 C CA . TYR A 1 119 ? -2.305 -5.016 -12.922 1.00 96.19 119 TYR A CA 1
ATOM 934 C C . TYR A 1 119 ? -3.232 -4.216 -11.996 1.00 96.19 119 TYR A C 1
ATOM 936 O O . TYR A 1 119 ? -4.452 -4.367 -12.084 1.00 96.19 119 TYR A O 1
ATOM 944 N N . CYS A 1 120 ? -2.681 -3.322 -11.166 1.00 95.19 120 CYS A N 1
ATOM 945 C CA . CYS A 1 120 ? -3.469 -2.508 -10.237 1.00 95.19 120 CYS A CA 1
ATOM 946 C C . CYS A 1 120 ? -4.433 -1.563 -10.952 1.00 95.19 120 CYS A C 1
ATOM 948 O O . CYS A 1 120 ? -5.588 -1.457 -10.555 1.00 95.19 120 CYS A O 1
ATOM 950 N N . THR A 1 121 ? -3.983 -0.894 -12.013 1.00 94.38 121 THR A N 1
ATOM 951 C CA . THR A 1 121 ? -4.848 0.020 -12.778 1.00 94.38 121 THR A CA 1
ATOM 952 C C . THR A 1 121 ? -5.958 -0.711 -13.531 1.00 94.38 121 THR A C 1
ATOM 954 O O . THR A 1 121 ? -7.033 -0.154 -13.716 1.00 94.38 121 THR A O 1
ATOM 957 N N . THR A 1 122 ? -5.741 -1.967 -13.918 1.00 95.31 122 THR A N 1
ATOM 958 C CA . THR A 1 122 ? -6.767 -2.766 -14.600 1.00 95.31 122 THR A CA 1
ATOM 959 C C . THR A 1 122 ? -7.805 -3.333 -13.628 1.00 95.31 122 THR A C 1
ATOM 961 O O . THR A 1 122 ? -8.982 -3.383 -13.969 1.00 95.31 122 THR A O 1
ATOM 964 N N . HIS A 1 123 ? -7.392 -3.756 -12.428 1.00 96.25 123 HIS A N 1
ATOM 965 C CA . HIS A 1 123 ? -8.261 -4.517 -11.516 1.00 96.25 123 HIS A CA 1
ATOM 966 C C . HIS A 1 123 ? -8.792 -3.724 -10.320 1.00 96.25 123 HIS A C 1
ATOM 968 O O . HIS A 1 123 ? -9.767 -4.155 -9.719 1.00 96.25 123 HIS A O 1
ATOM 974 N N . PHE A 1 124 ? -8.140 -2.620 -9.942 1.00 95.44 124 PHE A N 1
ATOM 975 C CA . PHE A 1 124 ? -8.420 -1.915 -8.686 1.00 95.44 124 PHE A CA 1
ATOM 976 C C . PHE A 1 124 ? -8.438 -0.387 -8.823 1.00 95.44 124 PHE A C 1
ATOM 978 O O . PHE A 1 124 ? -8.421 0.320 -7.814 1.00 95.44 124 PHE A O 1
ATOM 985 N N . ALA A 1 125 ? -8.397 0.162 -10.044 1.00 91.69 125 ALA A N 1
ATOM 986 C CA . ALA A 1 125 ? -8.295 1.610 -10.235 1.00 91.69 125 ALA A CA 1
ATOM 987 C C . ALA A 1 125 ? -9.458 2.371 -9.593 1.00 91.69 125 ALA A C 1
ATOM 989 O O . ALA A 1 125 ? -9.239 3.423 -8.992 1.00 91.69 125 ALA A O 1
ATOM 990 N N . GLU A 1 126 ? -10.685 1.861 -9.711 1.00 91.50 126 GLU A N 1
ATOM 991 C CA . GLU A 1 126 ? -11.859 2.534 -9.161 1.00 91.50 126 GLU A CA 1
ATOM 992 C C . GLU A 1 126 ? -11.867 2.481 -7.635 1.00 91.50 126 GLU A C 1
ATOM 994 O O . GLU A 1 126 ? -12.049 3.505 -6.981 1.00 91.50 126 GLU A O 1
ATOM 999 N N . GLU A 1 127 ? -11.597 1.323 -7.050 1.00 93.31 127 GLU A N 1
ATOM 1000 C CA . GLU A 1 127 ? -11.568 1.128 -5.608 1.00 93.31 127 GLU A CA 1
ATOM 1001 C C . GLU A 1 127 ? -10.449 1.946 -4.965 1.00 93.31 127 GLU A C 1
ATOM 1003 O O . GLU A 1 127 ? -10.682 2.651 -3.983 1.00 93.31 127 GLU A O 1
ATOM 1008 N N . LEU A 1 128 ? -9.245 1.921 -5.543 1.00 92.56 128 LEU A N 1
ATOM 1009 C CA . LEU A 1 128 ? -8.136 2.756 -5.084 1.00 92.56 128 LEU A CA 1
ATOM 1010 C C . LEU A 1 128 ? -8.486 4.238 -5.213 1.00 92.56 128 LEU A C 1
ATOM 1012 O O . LEU A 1 128 ? -8.229 5.007 -4.286 1.00 92.56 128 LEU A O 1
ATOM 1016 N N . ARG A 1 129 ? -9.145 4.634 -6.310 1.00 89.75 129 ARG A N 1
ATOM 1017 C CA . ARG A 1 129 ? -9.649 5.995 -6.475 1.00 89.75 129 ARG A CA 1
ATOM 1018 C C . ARG A 1 129 ? -10.624 6.368 -5.376 1.00 89.75 129 ARG A C 1
ATOM 1020 O O . ARG A 1 129 ? -10.522 7.482 -4.899 1.00 89.75 129 ARG A O 1
ATOM 1027 N N . TYR A 1 130 ? -11.568 5.523 -4.983 1.00 89.62 130 TYR A N 1
ATOM 1028 C CA . TYR A 1 130 ? -12.587 5.907 -4.002 1.00 89.62 130 TYR A CA 1
ATOM 1029 C C . TYR A 1 130 ? -12.105 5.827 -2.552 1.00 89.62 130 TYR A C 1
ATOM 1031 O O . TYR A 1 130 ? -12.412 6.720 -1.764 1.00 89.62 130 TYR A O 1
ATOM 1039 N N . TYR A 1 131 ? -11.349 4.789 -2.198 1.00 90.00 131 TYR A N 1
ATOM 1040 C CA . TYR A 1 131 ? -11.003 4.499 -0.805 1.00 90.00 131 TYR A CA 1
ATOM 1041 C C . TYR A 1 131 ? -9.626 5.021 -0.395 1.00 90.00 131 TYR A C 1
ATOM 1043 O O . TYR A 1 131 ? -9.427 5.373 0.767 1.00 90.00 131 TYR A O 1
ATOM 1051 N N . VAL A 1 132 ? -8.672 5.114 -1.325 1.00 90.38 132 VAL A N 1
ATOM 1052 C CA . VAL A 1 132 ? -7.291 5.519 -1.027 1.00 90.38 132 VAL A CA 1
ATOM 1053 C C . VAL A 1 132 ? -7.093 6.991 -1.388 1.00 90.38 132 VAL A C 1
ATOM 1055 O O . VAL A 1 132 ? -6.297 7.363 -2.246 1.00 90.38 132 VAL A O 1
ATOM 1058 N N . GLN A 1 133 ? -7.860 7.849 -0.711 1.00 89.31 133 GLN A N 1
ATOM 1059 C CA . GLN A 1 133 ? -7.745 9.305 -0.795 1.00 89.31 133 GLN A CA 1
ATOM 1060 C C . GLN A 1 133 ? -7.474 9.920 0.575 1.00 89.31 133 GLN A C 1
ATOM 1062 O O . GLN A 1 133 ? -7.885 9.389 1.607 1.00 89.31 133 GLN A O 1
ATOM 1067 N N . GLU A 1 134 ? -6.846 11.098 0.584 1.00 90.50 134 GLU A N 1
ATOM 1068 C CA . GLU A 1 134 ? -6.584 11.830 1.825 1.00 90.50 134 GLU A CA 1
ATOM 1069 C C . GLU A 1 134 ? -7.859 12.111 2.617 1.00 90.50 134 GLU A C 1
ATOM 1071 O O . GLU A 1 134 ? -7.883 11.888 3.822 1.00 90.50 134 GLU A O 1
ATOM 1076 N N . SER A 1 135 ? -8.930 12.558 1.958 1.00 88.38 135 SER A N 1
ATOM 1077 C CA . SER A 1 135 ? -10.213 12.862 2.607 1.00 88.38 135 SER A CA 1
ATOM 1078 C C . SER A 1 135 ? -10.769 11.665 3.381 1.00 88.38 135 SER A C 1
ATOM 1080 O O . SER A 1 135 ? -11.278 11.840 4.479 1.00 88.38 135 SER A O 1
ATOM 1082 N N . VAL A 1 136 ? -10.605 10.452 2.851 1.00 89.12 136 VAL A N 1
ATOM 1083 C CA . VAL A 1 136 ? -11.086 9.214 3.471 1.00 89.12 136 VAL A CA 1
ATOM 1084 C C . VAL A 1 136 ? -10.148 8.756 4.586 1.00 89.12 136 VAL A C 1
ATOM 1086 O O . VAL A 1 136 ? -10.562 8.576 5.731 1.00 89.12 136 VAL A O 1
ATOM 1089 N N . VAL A 1 137 ? -8.856 8.606 4.289 1.00 90.00 137 VAL A N 1
ATOM 10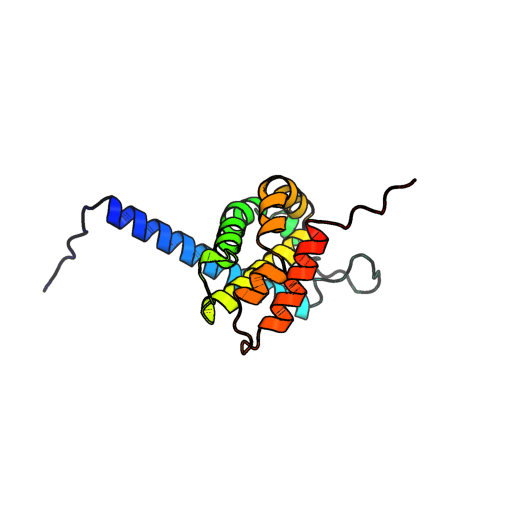90 C CA . VAL A 1 137 ? -7.912 8.018 5.251 1.00 90.00 137 VAL A CA 1
ATOM 1091 C C . VAL A 1 137 ? -7.584 8.980 6.396 1.00 90.00 137 VAL A C 1
ATOM 1093 O O . VAL A 1 137 ? -7.313 8.550 7.517 1.00 90.00 137 VAL A O 1
ATOM 1096 N N . SER A 1 138 ? -7.679 10.290 6.168 1.00 90.06 138 SER A N 1
ATOM 1097 C CA . SER A 1 138 ? -7.532 11.295 7.225 1.00 90.06 138 SER A CA 1
ATOM 1098 C C . SER A 1 138 ? -8.653 11.240 8.272 1.00 90.06 138 SER A C 1
ATOM 1100 O O . SER A 1 138 ? -8.411 11.641 9.411 1.00 90.06 138 SER A O 1
ATOM 1102 N N . CYS A 1 139 ? -9.837 10.723 7.927 1.00 88.12 139 CYS A N 1
ATOM 1103 C CA . CYS A 1 139 ? -10.916 10.454 8.880 1.00 88.12 139 CYS A CA 1
ATOM 1104 C C . CYS A 1 139 ? -10.700 9.147 9.655 1.00 88.12 139 CYS A C 1
ATOM 1106 O O . CYS A 1 139 ? -11.201 9.013 10.767 1.00 88.12 139 CYS A O 1
ATOM 1108 N N . ARG A 1 140 ? -9.953 8.192 9.085 1.00 91.00 140 ARG A N 1
ATOM 1109 C CA . ARG A 1 140 ? -9.601 6.929 9.749 1.00 91.00 140 ARG A CA 1
ATOM 1110 C C . ARG A 1 140 ? -8.472 7.111 10.757 1.00 91.00 140 ARG A C 1
ATOM 1112 O O . ARG A 1 140 ? -8.549 6.578 11.854 1.00 91.00 140 ARG A O 1
ATOM 1119 N N . LEU A 1 141 ? -7.413 7.830 10.392 1.00 90.44 141 LEU A N 1
ATOM 1120 C CA . LEU A 1 141 ? -6.235 7.970 11.248 1.00 90.44 141 LEU A CA 1
ATOM 1121 C C . LEU A 1 141 ? -6.505 8.948 12.406 1.00 90.44 141 LEU A C 1
ATOM 1123 O O . LEU A 1 141 ? -6.984 10.051 12.147 1.00 90.44 141 LEU A O 1
ATOM 1127 N N . PRO A 1 142 ? -6.109 8.638 13.652 1.00 86.69 142 PRO A N 1
ATOM 1128 C CA . PRO A 1 142 ? -6.170 9.596 14.753 1.00 86.69 142 PRO A CA 1
ATOM 1129 C C . PRO A 1 142 ? -5.363 10.862 14.434 1.00 86.69 142 PRO A C 1
ATOM 1131 O O . PRO A 1 142 ? -4.252 10.780 13.899 1.00 86.69 142 PRO A O 1
ATOM 1134 N N . ALA A 1 143 ? -5.874 12.044 14.788 1.00 86.31 143 ALA A N 1
ATOM 1135 C CA . ALA A 1 143 ? -5.144 13.306 14.598 1.00 86.31 143 ALA A CA 1
ATOM 1136 C C . ALA A 1 143 ? -3.837 13.362 15.415 1.00 86.31 143 ALA A C 1
ATOM 1138 O O . ALA A 1 143 ? -2.874 13.998 14.999 1.00 86.31 143 ALA A O 1
ATOM 1139 N N . SER A 1 144 ? -3.797 12.655 16.547 1.00 88.31 144 SER A N 1
ATOM 1140 C CA . SER A 1 144 ? -2.632 12.505 17.425 1.00 88.31 144 SER A CA 1
ATOM 1141 C C . SER A 1 144 ? -1.604 11.482 16.930 1.00 88.31 144 SER A C 1
ATOM 1143 O O . SER A 1 144 ? -0.542 11.347 17.535 1.00 88.31 144 SER A O 1
ATOM 1145 N N . SER A 1 145 ? -1.899 10.738 15.858 1.00 89.00 145 SER A N 1
ATOM 1146 C CA . SER A 1 145 ? -1.023 9.665 15.394 1.00 89.00 145 SER A CA 1
ATOM 1147 C C . SER A 1 145 ? 0.254 10.224 14.750 1.00 89.00 145 SER A C 1
ATOM 1149 O O . SER A 1 145 ? 0.161 10.976 13.774 1.00 89.00 145 SER A O 1
ATOM 1151 N N . PRO A 1 146 ? 1.455 9.826 15.214 1.00 92.56 146 PRO A N 1
ATOM 1152 C CA . PRO A 1 146 ? 2.716 10.345 14.682 1.00 92.56 146 PRO A CA 1
ATOM 1153 C C . PRO A 1 146 ? 2.968 9.923 13.228 1.00 92.56 146 PRO A C 1
ATOM 1155 O O . PRO A 1 146 ? 3.692 10.603 12.506 1.00 92.56 146 PRO A O 1
ATOM 1158 N N . ILE A 1 147 ? 2.351 8.827 12.769 1.00 93.75 147 ILE A N 1
ATOM 1159 C CA . ILE A 1 147 ? 2.531 8.322 11.401 1.00 93.75 147 ILE A CA 1
ATOM 1160 C C . ILE A 1 147 ? 1.661 9.061 10.378 1.00 93.75 147 ILE A C 1
ATOM 1162 O O . ILE A 1 147 ? 1.985 9.074 9.193 1.00 93.75 147 ILE A O 1
ATOM 1166 N N . ARG A 1 148 ? 0.597 9.746 10.827 1.00 93.44 148 ARG A N 1
ATOM 1167 C CA . ARG A 1 148 ? -0.382 10.438 9.975 1.00 93.44 148 ARG A CA 1
ATOM 1168 C C . ARG A 1 148 ? 0.243 11.305 8.871 1.00 93.44 148 ARG A C 1
ATOM 1170 O O . ARG A 1 148 ? -0.139 11.102 7.719 1.00 93.44 148 ARG A O 1
ATOM 1177 N N . PRO A 1 149 ? 1.173 12.246 9.143 1.00 92.94 149 PRO A N 1
ATOM 1178 C CA . PRO A 1 149 ? 1.740 13.089 8.086 1.00 92.94 149 PRO A CA 1
ATOM 1179 C C . PRO A 1 149 ? 2.480 12.272 7.019 1.00 92.94 149 PRO A C 1
ATOM 1181 O O . PRO A 1 149 ? 2.372 12.564 5.827 1.00 92.94 149 PRO A O 1
ATOM 1184 N N . HIS A 1 150 ? 3.187 11.218 7.431 1.00 93.62 150 HIS A N 1
ATOM 1185 C CA . HIS A 1 150 ? 3.895 10.327 6.517 1.00 93.62 150 HIS A CA 1
ATOM 1186 C C . HIS A 1 150 ? 2.916 9.504 5.679 1.00 93.62 150 HIS A C 1
ATOM 1188 O O . HIS A 1 150 ? 3.064 9.437 4.461 1.00 93.62 150 HIS A O 1
ATOM 1194 N N . THR A 1 151 ? 1.865 8.970 6.300 1.00 94.94 151 THR A N 1
ATOM 1195 C CA . THR A 1 151 ? 0.828 8.210 5.596 1.00 94.94 151 THR A CA 1
ATOM 1196 C C . THR A 1 151 ? 0.090 9.067 4.572 1.00 94.94 151 THR A C 1
ATOM 1198 O O . THR A 1 151 ? -0.121 8.617 3.450 1.00 94.94 151 THR A O 1
ATOM 1201 N N . MET A 1 152 ? -0.242 10.323 4.901 1.00 94.94 152 MET A N 1
ATOM 1202 C CA . MET A 1 152 ? -0.873 11.248 3.947 1.00 94.94 152 MET A CA 1
ATOM 1203 C C . MET A 1 152 ? 0.014 11.491 2.723 1.00 94.94 152 MET A C 1
ATOM 1205 O O . MET A 1 152 ? -0.463 11.427 1.591 1.00 94.94 152 MET A O 1
ATOM 1209 N N . LYS A 1 153 ? 1.323 11.690 2.926 1.00 94.12 153 LYS A N 1
ATOM 1210 C CA . LYS A 1 153 ? 2.277 11.857 1.821 1.00 94.12 153 LYS A CA 1
ATOM 1211 C C . LYS A 1 153 ? 2.284 10.642 0.891 1.00 94.12 153 LYS A C 1
ATOM 1213 O O . LYS A 1 153 ? 2.203 10.811 -0.321 1.00 94.12 153 LYS A O 1
ATOM 1218 N N . VAL A 1 154 ? 2.351 9.435 1.453 1.00 94.25 154 VAL A N 1
ATOM 1219 C CA . VAL A 1 154 ? 2.362 8.195 0.664 1.00 94.25 154 VAL A CA 1
ATOM 1220 C C . VAL A 1 154 ? 1.044 8.007 -0.089 1.00 94.25 154 VAL A C 1
ATOM 1222 O O . VAL A 1 154 ? 1.062 7.622 -1.253 1.00 94.25 154 VAL A O 1
ATOM 1225 N N . ILE A 1 155 ? -0.096 8.342 0.520 1.00 93.69 155 ILE A N 1
ATOM 1226 C CA . ILE A 1 155 ? -1.405 8.275 -0.146 1.00 93.69 155 ILE A CA 1
ATOM 1227 C C . ILE A 1 155 ? -1.479 9.218 -1.342 1.00 93.69 155 ILE A C 1
ATOM 1229 O O . ILE A 1 155 ? -1.971 8.808 -2.390 1.00 93.69 155 ILE A O 1
ATOM 1233 N N . ARG A 1 156 ? -0.959 10.450 -1.234 1.00 92.06 156 ARG A N 1
ATOM 1234 C CA . ARG A 1 156 ? -0.874 11.356 -2.394 1.00 92.06 156 ARG A CA 1
ATOM 1235 C C . ARG A 1 156 ? -0.069 10.729 -3.520 1.00 92.06 156 ARG A C 1
ATOM 1237 O O . ARG A 1 156 ? -0.531 10.718 -4.653 1.00 92.06 156 ARG A O 1
ATOM 1244 N N . THR A 1 157 ? 1.102 10.182 -3.201 1.00 91.31 157 THR A N 1
ATOM 1245 C CA . THR A 1 157 ? 1.957 9.517 -4.189 1.00 91.31 157 THR A CA 1
ATOM 1246 C C . THR A 1 157 ? 1.238 8.340 -4.846 1.00 91.31 157 THR A C 1
ATOM 1248 O O . THR A 1 157 ? 1.230 8.240 -6.069 1.00 91.31 157 THR A O 1
ATOM 1251 N N . LEU A 1 158 ? 0.576 7.486 -4.062 1.00 91.88 158 LEU A N 1
ATOM 1252 C CA . LEU A 1 158 ? -0.193 6.357 -4.583 1.00 91.88 158 LEU A CA 1
ATOM 1253 C C . LEU A 1 158 ? -1.331 6.817 -5.502 1.00 91.88 158 LEU A C 1
ATOM 1255 O O . LEU A 1 158 ? -1.504 6.279 -6.596 1.00 91.88 158 LEU A O 1
ATOM 1259 N N . ALA A 1 159 ? -2.069 7.844 -5.083 1.00 90.12 159 ALA A N 1
ATOM 1260 C CA . ALA A 1 159 ? -3.137 8.442 -5.870 1.00 90.12 159 ALA A CA 1
ATOM 1261 C C . ALA A 1 159 ? -2.610 9.021 -7.192 1.00 90.12 159 ALA A C 1
ATOM 1263 O O . ALA A 1 159 ? -3.222 8.801 -8.230 1.00 90.12 159 ALA A O 1
ATOM 1264 N N . GLU A 1 160 ? -1.463 9.702 -7.186 1.00 89.75 160 GLU A N 1
ATOM 1265 C CA . GLU A 1 160 ? -0.835 10.252 -8.396 1.00 89.75 160 GLU A CA 1
ATOM 1266 C C . GLU A 1 160 ? -0.368 9.167 -9.375 1.00 89.75 160 GLU A C 1
ATOM 1268 O O . GLU A 1 160 ? -0.463 9.362 -10.586 1.00 89.75 160 GLU A O 1
ATOM 1273 N N . ILE A 1 161 ? 0.108 8.024 -8.871 1.00 88.88 161 ILE A N 1
ATOM 1274 C CA . ILE A 1 161 ? 0.545 6.892 -9.702 1.00 88.88 161 ILE A CA 1
ATOM 1275 C C . ILE A 1 161 ? -0.648 6.200 -10.370 1.00 88.88 161 ILE A C 1
ATOM 1277 O O . ILE A 1 161 ? -0.601 5.892 -11.559 1.00 88.88 161 ILE A O 1
ATOM 1281 N N . VAL A 1 162 ? -1.705 5.923 -9.602 1.00 85.62 162 VAL A N 1
ATOM 1282 C CA . VAL A 1 162 ? -2.871 5.153 -10.073 1.00 85.62 162 VAL A CA 1
ATOM 1283 C C . VAL A 1 162 ? -3.835 6.030 -10.872 1.00 85.62 162 VAL A C 1
ATOM 1285 O O . VAL A 1 162 ? -4.503 5.551 -11.786 1.00 85.62 162 VAL A O 1
ATOM 1288 N N . MET A 1 163 ? -3.891 7.322 -10.552 1.00 78.94 163 MET A N 1
ATOM 1289 C CA . MET A 1 163 ? -4.713 8.327 -11.220 1.00 78.94 163 MET A CA 1
ATOM 1290 C C . MET A 1 163 ? -3.824 9.477 -11.702 1.00 78.94 163 MET A C 1
ATOM 1292 O O . MET A 1 163 ? -3.899 10.589 -11.161 1.00 78.94 163 MET A O 1
ATOM 1296 N N . PRO A 1 164 ? -2.975 9.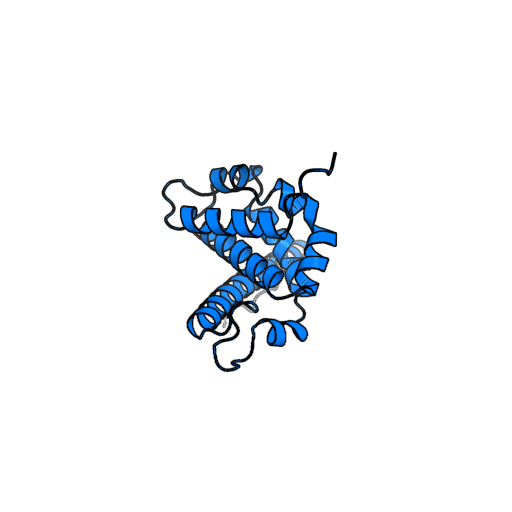249 -12.720 1.00 69.44 164 PRO A N 1
ATOM 1297 C CA . PRO A 1 164 ? -2.202 10.332 -13.295 1.00 69.44 164 PRO A CA 1
ATOM 1298 C C . PRO A 1 164 ? -3.186 11.407 -13.745 1.00 69.44 164 PRO A C 1
ATOM 1300 O O . PRO A 1 164 ? -4.150 11.108 -14.455 1.00 69.44 164 PRO A O 1
ATOM 1303 N N . LYS A 1 165 ? -2.977 12.649 -13.283 1.00 58.50 165 LYS A N 1
ATOM 1304 C CA . LYS A 1 165 ? -3.789 13.801 -13.689 1.00 58.50 165 LYS A CA 1
ATOM 1305 C C . LYS A 1 165 ? -3.877 13.752 -15.206 1.00 58.50 165 LYS A C 1
ATOM 1307 O O . LYS A 1 165 ? -2.867 13.976 -15.870 1.00 58.50 165 LYS A O 1
ATOM 1312 N N . THR A 1 166 ? -5.054 13.426 -15.743 1.00 51.47 166 THR A N 1
ATOM 1313 C CA . THR A 1 166 ? -5.312 13.532 -17.176 1.00 51.47 166 THR A CA 1
ATOM 1314 C C . THR A 1 166 ? 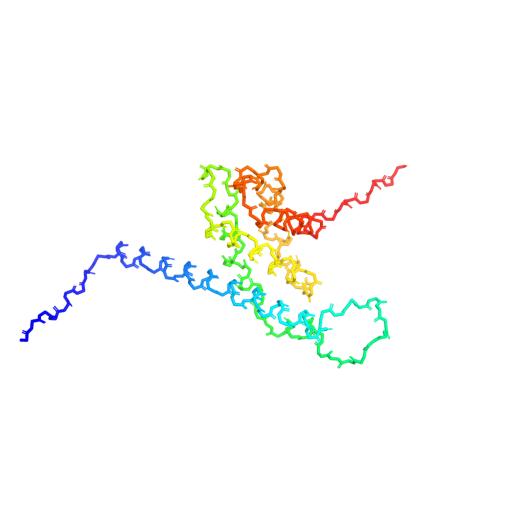-4.855 14.918 -17.567 1.00 51.47 166 THR A C 1
ATOM 1316 O O . THR A 1 166 ? -5.399 15.904 -17.057 1.00 51.47 166 THR A O 1
ATOM 1319 N N . SER A 1 167 ? -3.804 14.979 -18.387 1.00 41.31 167 SER A N 1
ATOM 1320 C CA . SER A 1 167 ? -3.325 16.205 -18.998 1.00 41.31 167 SER A CA 1
ATOM 1321 C C . SER A 1 167 ? -4.555 16.976 -19.441 1.00 41.31 167 SER A C 1
ATOM 1323 O O . SER A 1 167 ? -5.438 16.404 -20.089 1.00 41.31 167 SER A O 1
ATOM 1325 N N . ALA A 1 168 ? -4.654 18.226 -18.984 1.00 39.81 168 ALA A N 1
ATOM 1326 C CA . ALA A 1 168 ? -5.703 19.140 -19.381 1.00 39.81 168 ALA A CA 1
ATOM 1327 C C . ALA A 1 168 ? -5.985 18.927 -20.870 1.00 39.81 168 ALA A C 1
ATOM 1329 O O . ALA A 1 168 ? -5.064 18.978 -21.688 1.00 39.81 168 ALA A O 1
ATOM 1330 N N . ARG A 1 169 ? -7.240 18.580 -21.178 1.00 39.06 169 ARG A N 1
ATOM 1331 C CA . ARG A 1 169 ? -7.746 18.449 -22.542 1.00 39.06 169 ARG A CA 1
ATOM 1332 C C . ARG A 1 169 ? -7.133 19.563 -23.384 1.00 39.06 169 ARG A C 1
ATOM 1334 O O . ARG A 1 169 ? -7.386 20.731 -23.099 1.00 39.06 169 ARG A O 1
ATOM 1341 N N . GLN A 1 170 ? -6.375 19.188 -24.412 1.00 39.66 170 GLN A N 1
ATOM 1342 C CA . GLN A 1 170 ? -6.232 20.033 -25.587 1.00 39.66 170 GLN A CA 1
ATOM 1343 C C . GLN A 1 170 ? -7.645 20.463 -26.000 1.00 39.66 170 GLN A C 1
ATOM 1345 O O . GLN A 1 170 ? -8.485 19.624 -26.337 1.00 39.66 170 GLN A O 1
ATOM 1350 N N . ARG A 1 171 ? -7.913 21.757 -25.891 1.00 34.50 171 ARG A N 1
ATOM 1351 C CA . ARG A 1 171 ? -8.937 22.473 -26.639 1.00 34.50 171 ARG A CA 1
ATOM 1352 C C . ARG A 1 171 ? -8.347 23.810 -27.030 1.00 34.50 171 ARG A C 1
ATOM 1354 O O . ARG A 1 171 ? -7.719 24.429 -26.145 1.00 34.50 171 ARG A O 1
#

InterPro domains:
  IPR027878 Protein of unknown function DUF4551 [PF15087] (14-160)
  IPR027878 Protein of unknown function DUF4551 [PTHR35354] (6-166)

Sequence (171 aa):
MRHLTEFPKDKAFFSTLLLRLVQEVIHTSASCLYELFASIYEMGWMANPHNQSQEAGPNLTVLLQHAPVEGWLSYSVPQLLVLCQPERGESSGSEACLTHQYCSVISTLLQHSPRALHYCTTHFAEELRYYVQESVVSCRLPASSPIRPHTMKVIRTLAEIVMPKTSARQR

Secondary structure (DSSP, 8-state):
----------HHHHHHHHHHHHHHHHHHHHHHHHHHHHHHHHTTTT--TT---S--PPPHHHHHHSS-HHHHHHHHHHHHHHHH-GGG-SPP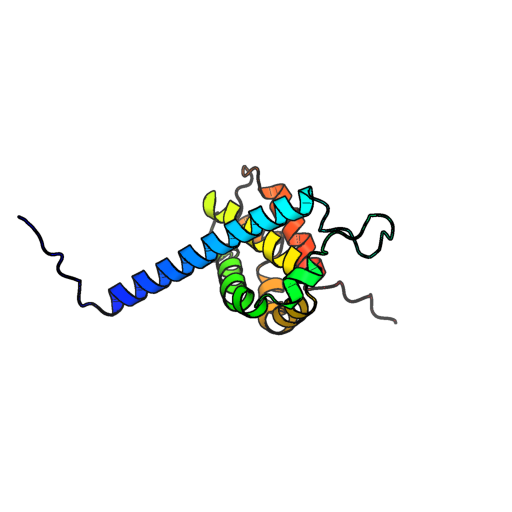HHHHHHHHHHHHHHHHHHHH-HHHHHHHHHHSHHHHHHHSSHHHHHHHS-TT-TTHHHHHHHHHHHHHHHS--------

Organism: Halocaridina rubra (NCBI:txid373956)

pLDDT: mean 83.64, std 17.1, range [34.5, 97.69]

Radius of gyration: 19.12 Å; chains: 1; bounding box: 45×60×58 Å

Foldseek 3Di:
DDDPDDDPPDPVVVVVVVVVVLLVVLLVVLVVLLVVVVVCVVVVLCDDPPDPDDPDDPRVLNVCVPDPLLVSCVSLVVVLLVLQDQVVFADDLSSLVSNQSSLQSLLSCLVSYVPSLVSCLVPPLVSLLVRLACVRVVRHYDPPRPCNVVSNVSSVSSCCSSPVPPPPDDD